Protein AF-A0A7V9DPN4-F1 (afdb_monomer_lite)

Sequence (181 aa):
YTAPEEGGICFFPAVSHAEFEWSKAALSLIVVGIGLVGSWFVCVALYSKRSRSLVGLTQRLAPARWGYNFLWNKYYLDHLYEQRIIRSIAHPIARGANWVNQNVIDGVVNGLGIGGRKTGGWVYRNIDQRVVDGAVNASGAAAGGTGHALQPVQSGKVNQYGALLFGAAAVFAIVLVIVNV

Structure (mmCIF, N/CA/C/O backbone):
data_AF-A0A7V9DPN4-F1
#
_entry.id   AF-A0A7V9DPN4-F1
#
loop_
_atom_site.group_PDB
_atom_site.id
_atom_site.type_symbol
_atom_site.label_atom_id
_atom_site.label_alt_id
_atom_site.label_comp_id
_atom_site.label_asym_id
_atom_site.label_entity_id
_atom_site.label_seq_id
_atom_site.pdbx_PDB_ins_code
_atom_site.Cartn_x
_atom_site.Cartn_y
_atom_site.Cartn_z
_atom_site.occupancy
_atom_site.B_iso_or_equiv
_atom_site.auth_seq_id
_atom_site.auth_comp_id
_atom_site.auth_asym_id
_atom_site.auth_atom_id
_atom_site.pdbx_PDB_model_num
ATOM 1 N N . TYR A 1 1 ? 15.757 -34.333 -47.588 1.00 56.38 1 TYR A N 1
ATOM 2 C CA . TYR A 1 1 ? 15.604 -35.315 -46.503 1.00 56.38 1 TYR A CA 1
ATOM 3 C C . TYR A 1 1 ? 14.571 -36.328 -46.952 1.00 56.38 1 TYR A C 1
ATOM 5 O O . TYR A 1 1 ? 13.437 -35.933 -47.180 1.00 56.38 1 TYR A O 1
ATOM 13 N N . THR A 1 2 ? 14.971 -37.572 -47.196 1.00 58.09 2 THR A N 1
ATOM 14 C CA . THR A 1 2 ? 14.059 -38.661 -47.577 1.00 58.09 2 THR A CA 1
ATOM 15 C C . THR A 1 2 ? 13.684 -39.437 -46.320 1.00 58.09 2 THR A C 1
ATOM 17 O O . THR A 1 2 ? 14.572 -39.793 -45.546 1.00 58.09 2 THR A O 1
ATOM 20 N N . ALA A 1 3 ? 12.388 -39.647 -46.081 1.00 64.12 3 ALA A N 1
ATOM 21 C CA . ALA A 1 3 ? 11.930 -40.482 -44.974 1.00 64.12 3 ALA A CA 1
ATOM 22 C C . ALA A 1 3 ? 12.310 -41.950 -45.260 1.00 64.12 3 ALA A C 1
ATOM 24 O O . ALA A 1 3 ? 12.115 -42.388 -46.396 1.00 64.12 3 ALA A O 1
ATOM 25 N N . PRO A 1 4 ? 12.899 -42.685 -44.298 1.00 67.06 4 PRO A N 1
ATOM 26 C CA . PRO A 1 4 ? 13.255 -44.086 -44.504 1.00 67.06 4 PRO A CA 1
ATOM 27 C C . PRO A 1 4 ? 12.007 -44.980 -44.569 1.00 67.06 4 PRO A C 1
ATOM 29 O O . PRO A 1 4 ? 10.946 -44.610 -44.067 1.00 67.06 4 PRO A O 1
ATOM 32 N N . GLU A 1 5 ? 12.144 -46.150 -45.199 1.00 73.56 5 GLU A N 1
ATOM 33 C CA . GLU A 1 5 ? 11.069 -47.143 -45.323 1.00 73.56 5 GLU A CA 1
ATOM 34 C C . GLU A 1 5 ? 10.612 -47.687 -43.957 1.00 73.56 5 GLU A C 1
ATOM 36 O O . GLU A 1 5 ? 11.387 -47.745 -42.994 1.00 73.56 5 GLU A O 1
ATOM 41 N N . GLU A 1 6 ? 9.333 -48.075 -43.873 1.00 70.31 6 GLU A N 1
ATOM 42 C CA . GLU A 1 6 ? 8.698 -48.525 -42.631 1.00 70.31 6 GLU A CA 1
ATOM 43 C C . GLU A 1 6 ? 9.416 -49.744 -42.032 1.00 70.31 6 GLU A C 1
ATOM 45 O O . GLU A 1 6 ? 9.576 -50.781 -42.671 1.00 70.31 6 GLU A O 1
ATOM 50 N N . GLY A 1 7 ? 9.855 -49.601 -40.777 1.00 70.44 7 GLY A N 1
ATOM 51 C CA . GLY A 1 7 ? 10.657 -50.594 -40.051 1.00 70.44 7 GLY A CA 1
ATOM 52 C C . GLY A 1 7 ? 12.161 -50.290 -40.004 1.00 70.44 7 GLY A C 1
ATOM 53 O O . GLY A 1 7 ? 12.886 -50.946 -39.257 1.00 70.44 7 GLY A O 1
ATOM 54 N N . GLY A 1 8 ? 12.637 -49.279 -40.740 1.00 69.62 8 GLY A N 1
ATOM 55 C CA . GLY A 1 8 ? 14.021 -48.806 -40.683 1.00 69.62 8 GLY A CA 1
ATOM 56 C C . GLY A 1 8 ? 14.331 -47.987 -39.424 1.00 69.62 8 GLY A C 1
ATOM 57 O O . GLY A 1 8 ? 13.541 -47.153 -38.982 1.00 69.62 8 GLY A O 1
ATOM 58 N N . ILE A 1 9 ? 15.511 -48.199 -38.841 1.00 69.75 9 ILE A N 1
ATOM 59 C CA . ILE A 1 9 ? 15.979 -47.462 -37.659 1.00 69.75 9 ILE A CA 1
ATOM 60 C C . ILE A 1 9 ? 16.450 -46.062 -38.092 1.00 69.75 9 ILE A C 1
ATOM 62 O O . ILE A 1 9 ? 17.405 -45.934 -38.859 1.00 69.75 9 ILE A O 1
ATOM 66 N N . CYS A 1 10 ? 15.792 -45.002 -37.613 1.00 70.56 10 CYS A N 1
ATOM 67 C CA . CYS A 1 10 ? 16.175 -43.617 -37.905 1.00 70.56 10 CYS A CA 1
ATOM 68 C C . CYS A 1 10 ? 17.428 -43.211 -37.117 1.00 70.56 10 CYS A C 1
ATOM 70 O O . CYS A 1 10 ? 17.357 -42.970 -35.912 1.00 70.56 10 CYS A O 1
ATOM 72 N N . PHE A 1 11 ? 18.561 -43.063 -37.802 1.00 71.44 11 PHE A N 1
ATOM 73 C CA . PHE A 1 11 ? 19.745 -42.419 -37.235 1.00 71.44 11 PHE A CA 1
ATOM 74 C C . PHE A 1 11 ? 19.695 -40.909 -37.491 1.00 71.44 11 PHE A C 1
ATOM 76 O O . PHE A 1 11 ? 19.381 -40.464 -38.598 1.00 71.44 11 PHE A O 1
ATOM 83 N N . PHE A 1 12 ? 19.998 -40.110 -36.464 1.00 72.06 12 PHE A N 1
ATOM 84 C CA . PHE A 1 12 ? 20.199 -38.670 -36.632 1.00 72.06 12 PHE A CA 1
ATOM 85 C C . PHE A 1 12 ? 21.336 -38.453 -37.648 1.00 72.06 12 PHE A C 1
ATOM 87 O O . PHE A 1 12 ? 22.348 -39.156 -37.560 1.00 72.06 12 PHE A O 1
ATOM 94 N N . PRO A 1 13 ? 21.191 -37.542 -38.630 1.00 75.19 13 PRO A N 1
ATOM 95 C CA . PRO A 1 13 ? 22.254 -37.297 -39.600 1.00 75.19 13 PRO A CA 1
ATOM 96 C C . PRO A 1 13 ? 23.534 -36.918 -38.874 1.00 75.19 13 PRO A C 1
ATOM 98 O O . PRO A 1 13 ? 23.496 -36.168 -37.897 1.00 75.19 13 PRO A O 1
ATOM 101 N N . ALA A 1 14 ? 24.674 -37.366 -39.394 1.00 73.12 14 ALA A N 1
ATOM 102 C CA . ALA A 1 14 ? 25.943 -36.794 -38.981 1.00 73.12 14 ALA A CA 1
ATOM 103 C C . ALA A 1 14 ? 25.871 -35.267 -39.166 1.00 73.12 14 ALA A C 1
ATOM 105 O O . ALA A 1 14 ? 25.571 -34.779 -40.260 1.00 73.12 14 ALA A O 1
ATOM 106 N N . VAL A 1 15 ? 26.074 -34.515 -38.081 1.00 76.31 15 VAL A N 1
ATOM 107 C CA . VAL A 1 15 ? 26.005 -33.053 -38.125 1.00 76.31 15 VAL A CA 1
ATOM 108 C C . VAL A 1 15 ? 27.198 -32.553 -38.924 1.00 76.31 15 VAL A C 1
ATOM 110 O O . VAL A 1 15 ? 28.339 -32.625 -38.474 1.00 76.31 15 VAL A O 1
ATOM 113 N N . SER A 1 16 ? 26.934 -32.057 -40.131 1.00 77.81 16 SER A N 1
ATOM 114 C CA . SER A 1 16 ? 27.942 -31.394 -40.950 1.00 77.81 16 SER A CA 1
ATOM 115 C C . SER A 1 16 ? 28.194 -30.002 -40.378 1.00 77.81 16 SER A C 1
ATOM 117 O O . SER A 1 16 ? 27.435 -29.067 -40.635 1.00 77.81 16 SER A O 1
ATOM 119 N N . HIS A 1 17 ? 29.247 -29.860 -39.581 1.00 77.00 17 HIS A N 1
ATOM 120 C CA . HIS A 1 17 ? 29.719 -28.553 -39.137 1.00 77.00 17 HIS A CA 1
ATOM 121 C C . HIS A 1 17 ? 30.585 -27.914 -40.225 1.00 77.00 17 HIS A C 1
ATOM 123 O O . HIS A 1 17 ? 31.311 -28.603 -40.935 1.00 77.00 17 HIS A O 1
ATOM 129 N N . ALA A 1 18 ? 30.502 -26.591 -40.365 1.00 81.50 18 ALA A N 1
ATOM 130 C CA . ALA A 1 18 ? 31.419 -25.867 -41.234 1.00 81.50 18 ALA A CA 1
ATOM 131 C C . ALA A 1 18 ? 32.844 -25.973 -40.668 1.00 81.50 18 ALA A C 1
ATOM 133 O O . ALA A 1 18 ? 33.059 -25.686 -39.488 1.00 81.50 18 ALA A O 1
ATOM 134 N N . GLU A 1 19 ? 33.804 -26.374 -41.501 1.00 84.81 19 GLU A N 1
ATOM 135 C CA . GLU A 1 19 ? 35.215 -26.378 -41.121 1.00 84.81 19 GLU A CA 1
ATOM 136 C C . GLU A 1 19 ? 35.721 -24.944 -40.905 1.00 84.81 19 GLU A C 1
ATOM 138 O O . GLU A 1 19 ? 35.230 -23.980 -41.503 1.00 84.81 19 GLU A O 1
ATOM 143 N N . PHE A 1 20 ? 36.692 -24.787 -40.006 1.00 86.94 20 PHE A N 1
ATOM 144 C CA . PHE A 1 20 ? 37.240 -23.477 -39.682 1.00 86.94 20 PHE A CA 1
ATOM 145 C C . PHE A 1 20 ? 38.050 -22.921 -40.858 1.00 86.94 20 PHE A C 1
ATOM 147 O O . PHE A 1 20 ? 39.139 -23.397 -41.173 1.00 86.94 20 PHE A O 1
ATOM 154 N N . GLU A 1 21 ? 37.535 -21.861 -41.473 1.00 92.50 21 GLU A N 1
ATOM 155 C CA . GLU A 1 21 ? 38.226 -21.144 -42.538 1.00 92.50 21 GLU A CA 1
ATOM 156 C C . GLU A 1 21 ? 38.920 -19.893 -41.994 1.00 92.50 21 GLU A C 1
ATOM 158 O O . GLU A 1 21 ? 38.282 -18.903 -41.614 1.00 92.50 21 GLU A O 1
ATOM 163 N N . TRP A 1 22 ? 40.251 -19.905 -42.041 1.00 91.69 22 TRP A N 1
ATOM 164 C CA . TRP A 1 22 ? 41.096 -18.776 -41.648 1.00 91.69 22 TRP A CA 1
ATOM 165 C C . TRP A 1 22 ? 40.760 -17.473 -42.382 1.00 91.69 22 TRP A C 1
ATOM 167 O O . TRP A 1 22 ? 40.905 -16.401 -41.806 1.00 91.69 22 TRP A O 1
ATOM 177 N N . SER A 1 23 ? 40.272 -17.541 -43.623 1.00 91.69 23 SER A N 1
ATOM 178 C CA . SER A 1 23 ? 39.856 -16.370 -44.406 1.00 91.69 23 SER A CA 1
ATOM 179 C C . SER A 1 23 ? 38.657 -15.646 -43.780 1.00 91.69 23 SER A C 1
ATOM 181 O O . SER A 1 23 ? 38.689 -14.426 -43.616 1.00 91.69 23 SER A O 1
ATOM 183 N N . LYS A 1 24 ? 37.618 -16.387 -43.371 1.00 90.62 24 LYS A N 1
ATOM 184 C CA . LYS A 1 24 ? 36.418 -15.850 -42.707 1.00 90.62 24 LYS A CA 1
ATOM 185 C C . LYS A 1 24 ? 36.753 -15.296 -41.323 1.00 90.62 24 LYS A C 1
ATOM 187 O O . LYS A 1 24 ? 36.271 -14.224 -40.958 1.00 90.62 24 LYS A O 1
ATOM 192 N N . ALA A 1 25 ? 37.612 -15.997 -40.583 1.00 91.81 25 ALA A N 1
ATOM 193 C CA . ALA A 1 25 ? 38.096 -15.548 -39.282 1.00 91.81 25 ALA A CA 1
ATOM 194 C C . ALA A 1 25 ? 38.959 -14.279 -39.388 1.00 91.81 25 ALA A C 1
ATOM 196 O O . ALA A 1 25 ? 38.783 -13.340 -38.617 1.00 91.81 25 ALA A O 1
ATOM 197 N N . ALA A 1 26 ? 39.857 -14.208 -40.371 1.00 94.75 26 ALA A N 1
ATOM 198 C CA . ALA A 1 26 ? 40.667 -13.019 -40.610 1.00 94.75 26 ALA A CA 1
ATOM 199 C C . ALA A 1 26 ? 39.794 -11.819 -41.000 1.00 94.75 26 ALA A C 1
ATOM 201 O O . ALA A 1 26 ? 39.984 -10.724 -40.475 1.00 94.75 26 ALA A O 1
ATOM 202 N N . LEU A 1 27 ? 38.797 -12.020 -41.868 1.00 95.25 27 LEU A N 1
ATOM 203 C CA . LEU A 1 27 ? 37.884 -10.956 -42.282 1.00 95.25 27 LEU A CA 1
ATOM 204 C C . LEU A 1 27 ? 37.059 -10.420 -41.105 1.00 95.25 27 LEU A C 1
ATOM 206 O O . LEU A 1 27 ? 36.951 -9.204 -40.948 1.00 95.25 27 LEU A O 1
ATOM 210 N N . SER A 1 28 ? 36.518 -11.290 -40.246 1.00 93.38 28 SER A N 1
ATOM 211 C CA . SER A 1 28 ? 35.761 -10.848 -39.068 1.00 93.38 28 SER A CA 1
ATOM 212 C C . SER A 1 28 ? 36.641 -10.084 -38.073 1.00 93.38 28 SER A C 1
ATOM 214 O O . SER A 1 28 ? 36.231 -9.032 -37.580 1.00 93.38 28 SER A O 1
ATOM 216 N N . LEU A 1 29 ? 37.876 -10.542 -37.846 1.00 96.25 29 LEU A N 1
ATOM 217 C CA . LEU A 1 29 ? 38.850 -9.851 -36.999 1.00 96.25 29 LEU A CA 1
ATOM 218 C C . LEU A 1 29 ? 39.235 -8.478 -37.556 1.00 96.25 29 LEU A C 1
ATOM 220 O O . LEU A 1 29 ? 39.332 -7.522 -36.790 1.00 96.25 29 LEU A O 1
ATOM 224 N N . ILE A 1 30 ? 39.406 -8.351 -38.875 1.00 96.75 30 ILE A N 1
ATOM 225 C CA . ILE A 1 30 ? 39.686 -7.064 -39.524 1.00 96.75 30 ILE A CA 1
ATOM 226 C C . ILE A 1 30 ? 38.506 -6.107 -39.344 1.00 96.75 30 ILE A C 1
ATOM 228 O O . ILE A 1 30 ? 38.710 -4.960 -38.952 1.00 96.75 30 ILE A O 1
ATOM 232 N N . VAL A 1 31 ? 37.274 -6.566 -39.575 1.00 97.31 31 VAL A N 1
ATOM 233 C CA . VAL A 1 31 ? 36.070 -5.735 -39.414 1.00 97.31 31 VAL A CA 1
ATOM 234 C C . VAL A 1 31 ? 35.931 -5.241 -37.972 1.00 97.31 31 VAL A C 1
ATOM 236 O O . VAL A 1 31 ? 35.721 -4.047 -37.746 1.00 97.31 31 VAL A O 1
ATOM 239 N N . VAL A 1 32 ? 36.113 -6.127 -36.988 1.00 97.06 32 VAL A N 1
ATOM 240 C CA . VAL A 1 32 ? 36.101 -5.755 -35.565 1.00 97.06 32 VAL A CA 1
ATOM 241 C C . VAL A 1 32 ? 37.246 -4.795 -35.243 1.00 97.06 32 VAL A C 1
ATOM 243 O O . VAL A 1 32 ? 37.024 -3.780 -34.585 1.00 97.06 32 VAL A O 1
ATOM 246 N N . GLY A 1 33 ? 38.452 -5.065 -35.746 1.00 97.38 33 GLY A N 1
ATOM 247 C CA . GLY A 1 33 ? 39.627 -4.216 -35.556 1.00 97.38 33 GLY A CA 1
ATOM 248 C C . GLY A 1 33 ? 39.411 -2.795 -36.076 1.00 97.38 33 GLY A C 1
ATOM 249 O O . GLY A 1 33 ? 39.675 -1.832 -35.357 1.00 97.38 33 GLY A O 1
ATOM 250 N N . ILE A 1 34 ? 38.847 -2.649 -37.279 1.00 97.38 34 ILE A N 1
ATOM 251 C CA . ILE A 1 34 ? 38.477 -1.347 -37.853 1.00 97.38 34 ILE A CA 1
ATOM 252 C C . ILE A 1 34 ? 37.437 -0.648 -36.970 1.00 97.38 34 ILE A C 1
ATOM 254 O O . ILE A 1 34 ? 37.580 0.541 -36.685 1.00 97.38 34 ILE A O 1
ATOM 258 N N . GLY A 1 35 ? 36.423 -1.375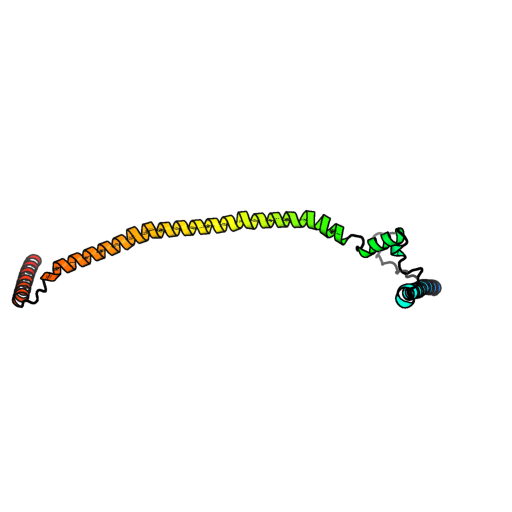 -36.493 1.00 97.06 35 GLY A N 1
ATOM 259 C CA . GLY A 1 35 ? 35.404 -0.830 -35.595 1.00 97.06 35 GLY A CA 1
ATOM 260 C C . GLY A 1 35 ? 35.985 -0.307 -34.279 1.00 97.06 35 GLY A C 1
ATOM 261 O O . GLY A 1 35 ? 35.640 0.794 -33.844 1.00 97.06 35 GLY A O 1
ATOM 262 N N . LEU A 1 36 ? 36.907 -1.054 -33.668 1.00 97.25 36 LEU A N 1
ATOM 263 C CA . LEU A 1 36 ? 37.572 -0.671 -32.421 1.00 97.25 36 LEU A CA 1
ATOM 264 C C . LEU A 1 36 ? 38.487 0.539 -32.611 1.00 97.25 36 LEU A C 1
ATOM 266 O O . LEU A 1 36 ? 38.385 1.503 -31.852 1.00 97.25 36 LEU A O 1
ATOM 270 N N . VAL A 1 37 ? 39.342 0.521 -33.637 1.00 97.19 37 VAL A N 1
ATOM 271 C CA . VAL A 1 37 ? 40.259 1.633 -33.937 1.00 97.19 37 VAL A CA 1
ATOM 272 C C . VAL A 1 37 ? 39.475 2.894 -34.298 1.00 97.19 37 VAL A C 1
ATOM 274 O O . VAL A 1 37 ? 39.776 3.975 -33.788 1.00 97.19 37 VAL A O 1
ATOM 277 N N . GLY A 1 38 ? 38.427 2.762 -35.115 1.00 96.56 38 GLY A N 1
ATOM 278 C CA . GLY A 1 38 ? 37.534 3.864 -35.463 1.00 96.56 38 GLY A CA 1
ATOM 279 C C . GLY A 1 38 ? 36.827 4.445 -34.238 1.00 96.56 38 GLY A C 1
ATOM 280 O O . GLY A 1 38 ? 36.843 5.660 -34.033 1.00 96.56 38 GLY A O 1
ATOM 281 N N . SER A 1 39 ? 36.275 3.588 -33.375 1.00 95.00 39 SER A N 1
ATOM 282 C CA . SER A 1 39 ? 35.613 4.012 -32.133 1.00 95.00 39 SER A CA 1
ATOM 283 C C . SER A 1 39 ? 36.584 4.711 -31.186 1.00 95.00 39 SER A C 1
ATOM 285 O O . SER A 1 39 ? 36.266 5.771 -30.649 1.00 95.00 39 SER A O 1
ATOM 287 N N . TRP A 1 40 ? 37.793 4.169 -31.020 1.00 95.81 40 TRP A N 1
ATOM 288 C CA . TRP A 1 40 ? 38.840 4.786 -30.212 1.00 95.81 40 TRP A CA 1
ATOM 289 C C . TRP A 1 40 ? 39.202 6.181 -30.729 1.00 95.81 40 TRP A C 1
ATOM 291 O O . TRP A 1 40 ? 39.219 7.135 -29.950 1.00 95.81 40 TRP A O 1
ATOM 301 N N . PHE A 1 41 ? 39.405 6.332 -32.041 1.00 95.00 41 PHE A N 1
ATOM 302 C CA . PHE A 1 41 ? 39.717 7.626 -32.646 1.00 95.00 41 PHE A CA 1
ATOM 303 C C . PHE A 1 41 ? 38.599 8.654 -32.423 1.00 95.00 41 PHE A C 1
ATOM 305 O O . PHE A 1 41 ? 38.872 9.787 -32.020 1.00 95.00 41 PHE A O 1
ATOM 312 N N . VAL A 1 42 ? 37.337 8.257 -32.618 1.00 92.38 42 VAL A N 1
ATOM 313 C CA . VAL A 1 42 ? 36.166 9.117 -32.386 1.00 92.38 42 VAL A CA 1
ATOM 314 C C . VAL A 1 42 ? 36.051 9.513 -30.912 1.00 92.38 42 VAL A C 1
ATOM 316 O O . VAL A 1 42 ? 35.883 10.696 -30.612 1.00 92.38 42 VAL A O 1
ATOM 319 N N . CYS A 1 43 ? 36.212 8.566 -29.983 1.00 92.31 43 CYS A N 1
ATOM 320 C CA . CYS A 1 43 ? 36.192 8.830 -28.544 1.00 92.31 43 CYS A CA 1
ATOM 321 C C . CYS A 1 43 ? 37.316 9.783 -28.119 1.00 92.31 43 CYS A C 1
ATOM 323 O O . CYS A 1 43 ? 37.063 10.738 -27.385 1.00 92.31 43 CYS A O 1
ATOM 325 N N . VAL A 1 44 ? 38.544 9.584 -28.608 1.00 93.88 44 VAL A N 1
ATOM 326 C CA . VAL A 1 44 ? 39.672 10.488 -28.337 1.00 93.88 44 VAL A CA 1
ATOM 327 C C . VAL A 1 44 ? 39.393 11.880 -28.902 1.00 93.88 44 VAL A C 1
ATOM 329 O O . VAL A 1 44 ? 39.616 12.876 -28.212 1.00 93.88 44 VAL A O 1
ATOM 332 N N . ALA A 1 45 ? 38.874 11.980 -30.126 1.00 92.31 45 ALA A N 1
ATOM 333 C CA . ALA A 1 45 ? 38.555 13.258 -30.752 1.00 92.31 45 ALA A CA 1
ATOM 334 C C . ALA A 1 45 ? 37.432 14.018 -30.020 1.00 92.31 45 ALA A C 1
ATOM 336 O O . ALA A 1 45 ? 37.497 15.245 -29.920 1.00 92.31 45 ALA A O 1
ATOM 337 N N . LEU A 1 46 ? 36.428 13.309 -29.494 1.00 90.44 46 LEU A N 1
ATOM 338 C CA . LEU A 1 46 ? 35.299 13.882 -28.758 1.00 90.44 46 LEU A CA 1
ATOM 339 C C . LEU A 1 46 ? 35.641 14.242 -27.309 1.00 90.44 46 LEU A C 1
ATOM 341 O O . LEU A 1 46 ? 35.400 15.375 -26.891 1.00 90.44 46 LEU A O 1
ATOM 345 N N . TYR A 1 47 ? 36.193 13.296 -26.546 1.00 89.81 47 TYR A N 1
ATOM 346 C CA . TYR A 1 47 ? 36.353 13.427 -25.096 1.00 89.81 47 TYR A CA 1
ATOM 347 C C . TYR A 1 47 ? 37.719 13.973 -24.677 1.00 89.81 47 TYR A C 1
ATOM 349 O O . TYR A 1 47 ? 37.780 14.777 -23.752 1.00 89.81 47 TYR A O 1
ATOM 357 N N . SER A 1 48 ? 38.806 13.580 -25.353 1.00 91.44 48 SER A N 1
ATOM 358 C CA . SER A 1 48 ? 40.169 13.989 -24.975 1.00 91.44 48 SER A CA 1
ATOM 359 C C . SER A 1 48 ? 40.604 15.263 -25.701 1.00 91.44 48 SER A C 1
ATOM 361 O O . SER A 1 48 ? 40.832 16.294 -25.075 1.00 91.44 48 SER A O 1
ATOM 363 N N . LYS A 1 49 ? 40.657 15.230 -27.038 1.00 89.88 49 LYS A N 1
ATOM 364 C CA . LYS A 1 49 ? 41.104 16.368 -27.862 1.00 89.88 49 LYS A CA 1
ATOM 365 C C . LYS A 1 49 ? 40.037 17.449 -28.035 1.00 89.88 49 LYS A C 1
ATOM 367 O O . LYS A 1 49 ? 40.351 18.524 -28.540 1.00 89.88 49 LYS A O 1
ATOM 372 N N . ARG A 1 50 ? 38.786 17.156 -27.655 1.00 86.50 50 ARG A N 1
ATOM 373 C CA . ARG A 1 50 ? 37.628 18.063 -27.713 1.00 86.50 50 ARG A CA 1
ATOM 374 C C . ARG A 1 50 ? 37.564 18.833 -29.045 1.00 86.50 50 ARG A C 1
ATOM 376 O O . ARG A 1 50 ? 37.494 20.061 -29.083 1.00 86.50 50 ARG A O 1
ATOM 383 N N . SER A 1 51 ? 37.620 18.098 -30.156 1.00 86.12 51 SER A N 1
ATOM 384 C CA . SER A 1 51 ? 37.647 18.667 -31.506 1.00 86.12 51 SER A CA 1
ATOM 385 C C . SER A 1 51 ? 36.432 19.562 -31.758 1.00 86.12 51 SER A C 1
ATOM 387 O O . SER A 1 51 ? 35.288 19.140 -31.578 1.00 86.12 51 SER A O 1
ATOM 389 N N . ARG A 1 52 ? 36.670 20.788 -32.245 1.00 79.81 52 ARG A N 1
ATOM 390 C CA . ARG A 1 52 ? 35.614 21.787 -32.499 1.00 79.81 52 ARG A CA 1
ATOM 391 C C . ARG A 1 52 ? 34.552 21.324 -33.498 1.00 79.81 52 ARG A C 1
ATOM 393 O O . ARG A 1 52 ? 33.463 21.891 -33.490 1.00 79.81 52 ARG A O 1
ATOM 400 N N . SER A 1 53 ? 34.864 20.358 -34.364 1.00 81.94 53 SER A N 1
ATOM 401 C CA . SER A 1 53 ? 33.938 19.830 -35.377 1.00 81.94 53 SER A CA 1
ATOM 402 C C . SER A 1 53 ? 32.921 18.846 -34.781 1.00 81.94 53 SER A C 1
ATOM 404 O O . SER A 1 53 ? 31.732 18.939 -35.073 1.00 81.94 53 SER A O 1
ATOM 406 N N . LEU A 1 54 ? 33.372 17.955 -33.891 1.00 82.56 54 LEU A N 1
ATOM 407 C CA . LEU A 1 54 ? 32.535 16.904 -33.303 1.00 82.56 54 LEU A CA 1
ATOM 408 C C . LEU A 1 54 ? 31.832 17.368 -32.019 1.00 82.56 54 LEU A C 1
ATOM 410 O O . LEU A 1 54 ? 30.692 16.993 -31.742 1.00 82.56 54 LEU A O 1
ATOM 414 N N . VAL A 1 55 ? 32.495 18.216 -31.233 1.00 85.56 55 VAL A N 1
ATOM 415 C CA . VAL A 1 55 ? 31.937 18.749 -29.990 1.00 85.56 55 VAL A CA 1
ATOM 416 C C . VAL A 1 55 ? 30.842 19.759 -30.319 1.00 85.56 55 VAL A C 1
ATOM 418 O O . VAL A 1 55 ? 31.068 20.756 -31.006 1.00 85.56 55 VAL A O 1
ATOM 421 N N . GLY A 1 56 ? 29.636 19.485 -29.823 1.00 85.56 56 GLY A N 1
ATOM 422 C CA . GLY A 1 56 ? 28.450 20.287 -30.114 1.00 85.56 56 GLY A CA 1
ATOM 423 C C . GLY A 1 56 ? 27.789 19.958 -31.455 1.00 85.56 56 GLY A C 1
ATOM 424 O O . GLY A 1 56 ? 26.900 20.692 -31.873 1.00 85.56 56 GLY A O 1
ATOM 425 N N . LEU A 1 57 ? 28.151 18.860 -32.130 1.00 88.88 57 LEU A N 1
ATOM 426 C CA . LEU A 1 57 ? 27.486 18.435 -33.370 1.00 88.88 57 LEU A CA 1
ATOM 427 C C . LEU A 1 57 ? 25.972 18.237 -33.175 1.00 88.88 57 LEU A C 1
ATOM 429 O O . LEU A 1 57 ? 25.176 18.700 -33.986 1.00 88.88 57 LEU A O 1
ATOM 433 N N . THR A 1 58 ? 25.571 17.648 -32.046 1.00 89.50 58 THR A N 1
ATOM 434 C CA . THR A 1 58 ? 24.165 17.497 -31.629 1.00 89.50 58 THR A CA 1
ATOM 435 C C . THR A 1 58 ? 23.481 18.839 -31.344 1.00 89.50 58 THR A C 1
ATOM 437 O O . THR A 1 58 ? 22.263 18.954 -31.402 1.00 89.50 58 THR A O 1
ATOM 440 N N . GLN A 1 59 ? 24.241 19.898 -31.071 1.00 88.56 59 GLN A N 1
ATOM 441 C CA . GLN A 1 59 ? 23.710 21.251 -30.921 1.00 88.56 59 GLN A CA 1
ATOM 442 C C . GLN A 1 59 ? 23.670 22.006 -32.253 1.00 88.56 59 GLN A C 1
ATOM 444 O O . GLN A 1 59 ? 22.861 22.913 -32.393 1.00 88.56 59 GLN A O 1
ATOM 449 N N . ARG A 1 60 ? 24.485 21.641 -33.243 1.00 91.06 60 ARG A N 1
ATOM 450 C CA . ARG A 1 60 ? 24.564 22.351 -34.530 1.00 91.06 60 ARG A CA 1
ATOM 451 C C . ARG A 1 60 ? 23.679 21.742 -35.611 1.00 91.06 60 ARG A C 1
ATOM 453 O O . ARG A 1 60 ? 23.123 22.476 -36.417 1.00 91.06 60 ARG A O 1
ATOM 460 N N . LEU A 1 61 ? 23.535 20.418 -35.623 1.00 93.88 61 LEU A N 1
ATOM 461 C CA . LEU A 1 61 ? 22.772 19.691 -36.634 1.00 93.88 61 LEU A CA 1
ATOM 462 C C . LEU A 1 61 ? 21.509 19.084 -36.027 1.00 93.88 61 LEU A C 1
ATOM 464 O O . LEU A 1 61 ? 21.572 18.298 -35.081 1.00 93.88 61 LEU A O 1
ATOM 468 N N . ALA A 1 62 ? 20.358 19.412 -36.612 1.00 92.44 62 ALA A N 1
ATOM 469 C CA . ALA A 1 62 ? 19.064 18.917 -36.150 1.00 92.44 62 ALA A CA 1
ATOM 470 C C . ALA A 1 62 ? 18.937 17.377 -36.186 1.00 92.44 62 ALA A C 1
ATOM 472 O O . ALA A 1 62 ? 18.466 16.826 -35.192 1.00 92.44 62 ALA A O 1
ATOM 473 N N . PRO A 1 63 ? 19.410 16.649 -37.222 1.00 93.94 63 PRO A N 1
ATOM 474 C CA . PRO A 1 63 ? 19.334 15.184 -37.228 1.00 93.94 63 PRO A CA 1
ATOM 475 C C . PRO A 1 63 ? 20.175 14.540 -36.119 1.00 93.94 63 PRO A C 1
ATOM 477 O O . PRO A 1 63 ? 19.711 13.632 -35.435 1.00 93.94 63 PRO A O 1
ATOM 480 N N . ALA A 1 64 ? 21.386 15.060 -35.881 1.00 92.56 64 ALA A N 1
ATOM 481 C CA . ALA A 1 64 ? 22.245 14.597 -34.792 1.00 92.56 64 ALA A CA 1
ATOM 482 C C . ALA A 1 64 ? 21.615 14.885 -33.422 1.00 92.56 64 ALA A C 1
ATOM 484 O O . ALA A 1 64 ? 21.683 14.050 -32.524 1.00 92.56 64 ALA A O 1
ATOM 485 N N . ARG A 1 65 ? 20.956 16.043 -33.267 1.00 93.88 65 ARG A N 1
ATOM 486 C CA . ARG A 1 65 ? 20.178 16.374 -32.067 1.00 93.88 65 ARG A CA 1
ATOM 487 C C . ARG A 1 65 ? 19.028 15.404 -31.846 1.00 93.88 65 ARG A C 1
ATOM 489 O O . ARG A 1 65 ? 18.813 14.964 -30.725 1.00 93.88 65 ARG A O 1
ATOM 496 N N . TRP A 1 66 ? 18.279 15.101 -32.902 1.00 94.38 66 TRP A N 1
ATOM 497 C CA . TRP A 1 66 ? 17.125 14.215 -32.833 1.00 94.38 66 TRP A CA 1
ATOM 498 C C . TRP A 1 66 ? 17.544 12.792 -32.466 1.00 94.38 66 TRP A C 1
ATOM 500 O O . TRP A 1 66 ? 17.001 12.237 -31.516 1.00 94.38 66 TRP A O 1
ATOM 510 N N . GLY A 1 67 ? 18.574 12.255 -33.128 1.00 94.38 67 GLY A N 1
ATOM 511 C CA . GLY A 1 67 ? 19.145 10.952 -32.792 1.00 94.38 67 GLY A CA 1
ATOM 512 C C . GLY A 1 67 ? 19.680 10.910 -31.361 1.00 94.38 67 GLY A C 1
ATOM 513 O O . GLY A 1 67 ? 19.353 9.992 -30.613 1.00 94.38 67 GLY A O 1
ATOM 514 N N . TYR A 1 68 ? 20.419 11.945 -30.943 1.00 92.81 68 TYR A N 1
ATOM 515 C CA . TYR A 1 68 ? 20.870 12.078 -29.558 1.00 92.81 68 TYR A CA 1
ATOM 516 C C . TYR A 1 68 ? 19.696 12.080 -28.584 1.00 92.81 68 TYR A C 1
ATOM 518 O O . TYR A 1 68 ? 19.700 11.289 -27.656 1.00 92.81 68 TYR A O 1
ATOM 526 N N . ASN A 1 69 ? 18.670 12.904 -28.803 1.00 94.50 69 ASN A N 1
ATOM 527 C CA . ASN A 1 69 ? 17.503 12.969 -27.925 1.00 94.50 69 ASN A CA 1
ATOM 528 C C . ASN A 1 69 ? 16.730 11.646 -27.898 1.00 94.50 69 ASN A C 1
ATOM 530 O O . ASN A 1 69 ? 16.208 11.269 -26.856 1.00 94.50 69 ASN A O 1
ATOM 534 N N . PHE A 1 70 ? 16.642 10.935 -29.018 1.00 95.25 70 PHE A N 1
ATOM 535 C CA . PHE A 1 70 ? 15.993 9.631 -29.087 1.00 95.25 70 PHE A CA 1
ATOM 536 C C . PHE A 1 70 ? 16.743 8.578 -28.261 1.00 95.25 70 PHE A C 1
ATOM 538 O O . PHE A 1 70 ? 16.137 7.913 -27.425 1.00 95.25 70 PHE A O 1
ATOM 545 N N . LEU A 1 71 ? 18.066 8.489 -28.424 1.00 94.94 71 LEU A N 1
ATOM 546 C CA . LEU A 1 71 ? 18.935 7.591 -27.654 1.00 94.94 71 LEU A CA 1
ATOM 547 C C . LEU A 1 71 ? 19.007 7.989 -26.170 1.00 94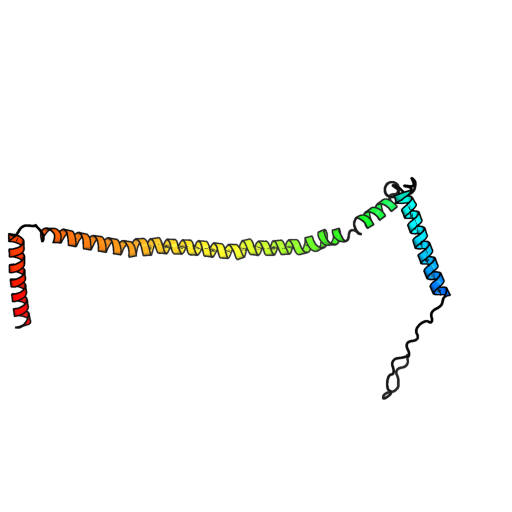.94 71 LEU A C 1
ATOM 549 O O . LEU A 1 71 ? 18.924 7.134 -25.293 1.00 94.94 71 LEU A O 1
ATOM 553 N N . TRP A 1 72 ? 19.113 9.289 -25.887 1.00 94.31 72 TRP A N 1
ATOM 554 C CA . TRP A 1 72 ? 19.164 9.869 -24.542 1.00 94.31 72 TRP A CA 1
ATOM 555 C C . TRP A 1 72 ? 17.891 9.580 -23.748 1.00 94.31 72 TRP A C 1
ATOM 557 O O . TRP A 1 72 ? 17.965 9.162 -22.597 1.00 94.31 72 TRP A O 1
ATOM 567 N N . ASN A 1 73 ? 16.722 9.717 -24.380 1.00 94.94 73 ASN A N 1
ATOM 568 C CA . ASN A 1 73 ? 15.436 9.354 -23.779 1.00 94.94 73 ASN A CA 1
ATOM 569 C C . ASN A 1 73 ? 15.150 7.843 -23.864 1.00 94.94 73 ASN A C 1
ATOM 571 O O . ASN A 1 73 ? 13.992 7.440 -23.777 1.00 94.94 73 ASN A O 1
ATOM 575 N N . LYS A 1 74 ? 16.182 7.006 -24.065 1.00 94.00 74 LYS A N 1
ATOM 576 C CA . LYS A 1 74 ? 16.092 5.540 -24.149 1.00 94.00 74 LYS A CA 1
ATOM 577 C C . LYS A 1 74 ? 14.975 5.077 -25.084 1.00 94.00 74 LYS A C 1
ATOM 579 O O . LYS A 1 74 ? 14.097 4.299 -24.709 1.00 94.00 74 LYS A O 1
ATOM 584 N N . TYR A 1 75 ? 14.983 5.601 -26.306 1.00 94.50 75 TYR A N 1
ATOM 585 C CA . TYR A 1 75 ? 14.000 5.284 -27.343 1.00 94.50 75 TYR A CA 1
ATOM 586 C C . TYR A 1 75 ? 12.554 5.667 -26.968 1.00 94.50 75 TYR A C 1
ATOM 588 O O . TYR A 1 75 ? 11.613 5.230 -27.622 1.00 94.50 75 TYR A O 1
ATOM 596 N N . TYR A 1 76 ? 12.364 6.476 -25.916 1.00 93.25 76 TYR A N 1
ATOM 597 C CA . TYR A 1 76 ? 11.073 6.799 -25.300 1.00 93.25 76 TYR A CA 1
ATOM 598 C C . TYR A 1 76 ? 10.275 5.579 -24.805 1.00 93.25 76 TYR A C 1
ATOM 600 O O . TYR A 1 76 ? 9.085 5.705 -24.506 1.00 93.25 76 TYR A O 1
ATOM 608 N N . LEU A 1 77 ? 10.917 4.413 -24.663 1.00 93.81 77 LEU A N 1
ATOM 609 C CA . LEU A 1 77 ? 10.257 3.191 -24.193 1.00 93.81 77 LEU A CA 1
ATOM 610 C C . LEU A 1 77 ? 9.768 3.347 -22.752 1.00 93.81 77 LEU A C 1
ATOM 612 O O . LEU A 1 77 ? 8.624 3.003 -22.461 1.00 93.81 77 LEU A O 1
ATOM 616 N N . ASP A 1 78 ? 10.581 3.965 -21.891 1.00 91.94 78 ASP A N 1
ATOM 617 C CA . ASP A 1 78 ? 10.214 4.264 -20.501 1.00 91.94 78 ASP A CA 1
ATOM 618 C C . ASP A 1 78 ? 8.964 5.167 -20.441 1.00 91.94 78 ASP A C 1
ATOM 620 O O . ASP A 1 78 ? 8.039 4.913 -19.671 1.00 91.94 78 ASP A O 1
ATOM 624 N N . HIS A 1 79 ? 8.880 6.191 -21.301 1.00 91.56 79 HIS A N 1
ATOM 625 C CA . HIS A 1 79 ? 7.722 7.092 -21.360 1.00 91.56 79 HIS A CA 1
ATOM 626 C C . HIS A 1 79 ? 6.458 6.384 -21.848 1.00 91.56 79 HIS A C 1
ATOM 628 O O . HIS A 1 79 ? 5.382 6.587 -21.284 1.00 91.56 79 HIS A O 1
ATOM 634 N N . LEU A 1 80 ? 6.575 5.559 -22.889 1.00 91.69 80 LEU A N 1
ATOM 635 C CA . LEU A 1 80 ? 5.462 4.764 -23.394 1.00 91.69 80 LEU A CA 1
ATOM 636 C C . LEU A 1 80 ? 4.946 3.815 -22.306 1.00 91.69 80 LEU A C 1
ATOM 638 O O . LEU A 1 80 ? 3.747 3.771 -22.037 1.00 91.69 80 LEU A O 1
ATOM 642 N N . TYR A 1 81 ? 5.850 3.097 -21.648 1.00 89.75 81 TYR A N 1
ATOM 643 C CA . TYR A 1 81 ? 5.490 2.117 -20.636 1.00 89.75 81 TYR A CA 1
ATOM 644 C C . TYR A 1 81 ? 4.864 2.773 -19.400 1.00 89.75 81 TYR A C 1
ATOM 646 O O . TYR A 1 81 ? 3.723 2.475 -19.052 1.00 89.75 81 TYR A O 1
ATOM 654 N N . GLU A 1 82 ? 5.544 3.738 -18.788 1.00 91.06 82 GLU A N 1
ATOM 655 C CA . GLU A 1 82 ? 5.082 4.366 -17.549 1.00 91.06 82 GLU A CA 1
ATOM 656 C C . GLU A 1 82 ? 3.829 5.229 -17.777 1.00 91.06 82 GLU A C 1
ATOM 658 O O . GLU A 1 82 ? 2.810 5.098 -17.093 1.00 91.06 82 GLU A O 1
ATOM 663 N N . GLN A 1 83 ? 3.863 6.116 -18.777 1.00 90.94 83 GLN A N 1
ATOM 664 C CA . GLN A 1 83 ? 2.808 7.116 -18.948 1.00 90.94 83 GLN A CA 1
ATOM 665 C C . GLN A 1 83 ? 1.596 6.596 -19.713 1.00 90.94 83 GLN A C 1
ATOM 667 O O . GLN A 1 83 ? 0.499 7.115 -19.506 1.00 90.94 83 GLN A O 1
ATOM 672 N N . ARG A 1 84 ? 1.764 5.624 -20.620 1.00 88.62 84 ARG A N 1
ATOM 673 C CA . ARG A 1 84 ? 0.640 5.093 -21.404 1.00 88.62 84 ARG A CA 1
ATOM 674 C C . ARG A 1 84 ? 0.159 3.758 -20.883 1.00 88.62 84 ARG A C 1
ATOM 676 O O . ARG A 1 84 ? -1.047 3.602 -20.755 1.00 88.62 84 ARG A O 1
ATOM 683 N N . ILE A 1 85 ? 1.050 2.823 -20.574 1.00 89.50 85 ILE A N 1
ATOM 684 C CA . ILE A 1 85 ? 0.638 1.468 -20.192 1.00 89.50 85 ILE A CA 1
ATOM 685 C C . ILE A 1 85 ? 0.300 1.432 -18.699 1.00 89.50 85 ILE A C 1
ATOM 687 O O . ILE A 1 85 ? -0.861 1.236 -18.339 1.00 89.50 85 ILE A O 1
ATOM 691 N N . ILE A 1 86 ? 1.267 1.721 -17.825 1.00 92.75 86 ILE A N 1
ATOM 692 C CA . ILE A 1 86 ? 1.072 1.671 -16.369 1.00 92.75 86 ILE A CA 1
ATOM 693 C C . ILE A 1 86 ? 0.002 2.670 -15.943 1.00 92.75 86 ILE A C 1
ATOM 695 O O . ILE A 1 86 ? -0.971 2.304 -15.283 1.00 92.75 86 ILE A O 1
ATOM 699 N N . ARG A 1 87 ? 0.127 3.938 -16.340 1.00 92.94 87 ARG A N 1
ATOM 700 C CA . ARG A 1 87 ? -0.800 4.971 -15.869 1.00 92.94 87 ARG A CA 1
ATOM 701 C C . ARG A 1 87 ? -2.238 4.782 -16.353 1.00 92.94 87 ARG A C 1
ATOM 703 O O . ARG A 1 87 ? -3.149 5.191 -15.635 1.00 92.94 87 ARG A O 1
ATOM 710 N N . SER A 1 88 ? -2.458 4.161 -17.511 1.00 90.69 88 SER A N 1
ATOM 711 C CA . SER A 1 88 ? -3.814 3.871 -18.002 1.00 90.69 88 SER A CA 1
ATOM 712 C C . SER A 1 88 ? -4.422 2.617 -17.383 1.00 90.69 88 SER A C 1
ATOM 714 O O . SER A 1 88 ? -5.641 2.513 -17.345 1.00 90.69 88 SER A O 1
ATOM 716 N N . ILE A 1 89 ? -3.607 1.675 -16.900 1.00 91.06 89 ILE A N 1
ATOM 717 C CA . ILE A 1 89 ? -4.092 0.377 -16.409 1.00 91.06 89 ILE A CA 1
ATOM 718 C C . ILE A 1 89 ? -3.973 0.289 -14.887 1.00 91.06 89 ILE A C 1
ATOM 720 O O . ILE A 1 89 ? -4.976 0.163 -14.184 1.00 91.06 89 ILE A O 1
ATOM 724 N N . ALA A 1 90 ? -2.759 0.409 -14.355 1.00 93.44 90 ALA A N 1
ATOM 725 C CA . ALA A 1 90 ? -2.486 0.219 -12.937 1.00 93.44 90 ALA A CA 1
ATOM 726 C C . ALA A 1 90 ? -3.146 1.300 -12.071 1.00 93.44 90 ALA A C 1
ATOM 728 O O . ALA A 1 90 ? -3.775 0.980 -11.066 1.00 93.44 90 ALA A O 1
ATOM 729 N N . HIS A 1 91 ? -3.070 2.579 -12.458 1.00 93.62 91 HIS A N 1
ATOM 730 C CA . HIS A 1 91 ? -3.625 3.655 -11.627 1.00 93.62 91 HIS A CA 1
ATOM 731 C C . HIS A 1 91 ? -5.156 3.621 -11.484 1.00 93.62 91 HIS A C 1
ATOM 733 O O . HIS A 1 91 ? -5.639 3.883 -10.381 1.00 93.62 91 HIS A O 1
ATOM 739 N N . PRO A 1 92 ? -5.967 3.362 -12.528 1.00 95.81 92 PRO A N 1
ATOM 740 C CA . PRO A 1 92 ? -7.408 3.177 -12.348 1.00 95.81 92 PRO A CA 1
ATOM 741 C C . PRO A 1 92 ? -7.752 1.984 -11.457 1.00 95.81 92 PRO A C 1
ATOM 743 O O . PRO A 1 92 ? -8.596 2.126 -10.578 1.00 95.81 92 PRO A O 1
ATOM 746 N N . ILE A 1 93 ? -7.062 0.851 -11.626 1.00 95.88 93 ILE A N 1
ATOM 747 C CA . ILE A 1 93 ? -7.270 -0.340 -10.790 1.00 95.88 93 ILE A CA 1
ATOM 748 C C . ILE A 1 93 ? -6.923 -0.030 -9.331 1.00 95.88 93 ILE A C 1
ATOM 750 O O . ILE A 1 93 ? -7.728 -0.292 -8.443 1.00 95.88 93 ILE A O 1
ATOM 754 N N . ALA A 1 94 ? -5.773 0.600 -9.081 1.00 96.25 94 ALA A N 1
ATOM 755 C CA . ALA A 1 94 ? -5.355 1.000 -7.741 1.00 96.25 94 ALA A CA 1
ATOM 756 C C . ALA A 1 94 ? -6.345 1.986 -7.102 1.00 96.25 94 ALA A C 1
ATOM 758 O O . ALA A 1 94 ? -6.691 1.845 -5.931 1.00 96.25 94 ALA A O 1
ATOM 759 N N . ARG A 1 95 ? -6.860 2.954 -7.873 1.00 96.81 95 ARG A N 1
ATOM 760 C CA . ARG A 1 95 ? -7.916 3.866 -7.406 1.00 96.81 95 ARG A CA 1
ATOM 761 C C . ARG A 1 95 ? -9.206 3.123 -7.068 1.00 96.81 95 ARG A C 1
ATOM 763 O O . ARG A 1 95 ? -9.806 3.429 -6.044 1.00 96.81 95 ARG A O 1
ATOM 770 N N . GLY A 1 96 ? -9.604 2.147 -7.883 1.00 97.69 96 GLY A N 1
ATOM 771 C CA . GLY A 1 96 ? -10.763 1.295 -7.615 1.00 97.69 96 GLY A CA 1
ATOM 772 C C . GLY A 1 96 ? -10.592 0.474 -6.338 1.00 97.69 96 GLY A C 1
ATOM 773 O O . GLY A 1 96 ? -11.452 0.516 -5.463 1.00 97.69 96 GLY A O 1
ATOM 774 N N . ALA A 1 97 ? -9.451 -0.198 -6.182 1.00 98.06 97 ALA A N 1
ATOM 775 C CA . ALA A 1 97 ? -9.127 -0.965 -4.980 1.00 98.06 97 ALA A CA 1
ATOM 776 C C . ALA A 1 97 ? -9.127 -0.082 -3.723 1.00 98.06 97 ALA A C 1
ATOM 778 O O . ALA A 1 97 ? -9.723 -0.438 -2.708 1.00 98.06 97 ALA A O 1
ATOM 779 N N . ASN A 1 98 ? -8.527 1.107 -3.807 1.00 97.94 98 ASN A N 1
ATOM 780 C CA . ASN A 1 98 ? -8.512 2.054 -2.699 1.00 97.94 98 ASN A CA 1
ATOM 781 C C . ASN A 1 98 ? -9.917 2.592 -2.371 1.00 97.94 98 ASN A C 1
ATOM 783 O O . ASN A 1 98 ? -10.261 2.734 -1.201 1.00 97.94 98 ASN A O 1
ATOM 787 N N . TRP A 1 99 ? -10.757 2.841 -3.380 1.00 98.38 99 TRP A N 1
ATOM 788 C CA . TRP A 1 99 ? -12.152 3.224 -3.158 1.00 98.38 99 TRP A CA 1
ATOM 789 C C . TRP A 1 99 ? -12.929 2.123 -2.428 1.00 98.38 99 TRP A C 1
ATOM 791 O O . TRP A 1 99 ? -13.642 2.427 -1.473 1.00 98.38 99 TRP A O 1
ATOM 801 N N . VAL A 1 100 ? -12.746 0.854 -2.816 1.00 98.19 100 VAL A N 1
ATOM 802 C CA . VAL A 1 100 ? -13.363 -0.294 -2.129 1.00 98.19 100 VAL A CA 1
ATOM 803 C C . VAL A 1 100 ? -12.899 -0.365 -0.676 1.00 98.19 100 VAL A C 1
ATOM 805 O O . VAL A 1 100 ? -13.736 -0.490 0.214 1.00 98.19 100 VAL A O 1
ATOM 808 N N . ASN A 1 101 ? -11.597 -0.228 -0.415 1.00 98.06 101 ASN A N 1
ATOM 809 C CA . ASN A 1 101 ? -11.077 -0.219 0.951 1.00 98.06 101 ASN A CA 1
ATOM 810 C C . ASN A 1 101 ? -11.749 0.870 1.802 1.00 98.06 101 ASN A C 1
ATOM 812 O O . ASN A 1 101 ? -12.339 0.577 2.836 1.00 98.06 101 ASN A O 1
ATOM 816 N N . GLN A 1 102 ? -11.728 2.113 1.320 1.00 97.75 102 GLN A N 1
ATOM 817 C CA . GLN A 1 102 ? -12.196 3.268 2.090 1.00 97.75 102 GLN A CA 1
ATOM 818 C C . GLN A 1 102 ? -13.719 3.339 2.254 1.00 97.75 102 GLN A C 1
ATOM 820 O O . GLN A 1 102 ? -14.208 3.869 3.246 1.00 97.75 102 GLN A O 1
ATOM 825 N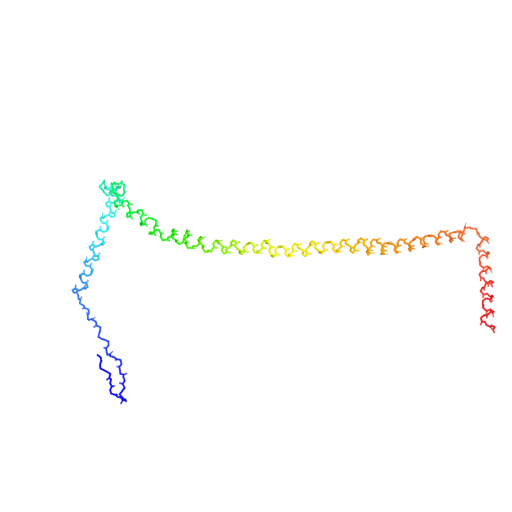 N . ASN A 1 103 ? -14.493 2.853 1.281 1.00 97.50 103 ASN A N 1
ATOM 826 C CA . ASN A 1 103 ? -15.953 3.009 1.306 1.00 97.50 103 ASN A CA 1
ATOM 827 C C . ASN A 1 103 ? -16.667 1.737 1.754 1.00 97.50 103 ASN A C 1
ATOM 829 O O . ASN A 1 103 ? -17.689 1.818 2.430 1.00 97.50 103 ASN A O 1
ATOM 833 N N . VAL A 1 104 ? -16.144 0.567 1.385 1.00 97.62 104 VAL A N 1
ATOM 834 C CA . VAL A 1 104 ? -16.778 -0.715 1.701 1.00 97.62 104 VAL A CA 1
ATOM 835 C C . VAL A 1 104 ? -16.192 -1.285 2.982 1.00 97.62 104 VAL A C 1
ATOM 837 O O . VAL A 1 104 ? -16.932 -1.490 3.940 1.00 97.62 104 VAL A O 1
ATOM 840 N N . ILE A 1 105 ? -14.876 -1.513 3.027 1.00 97.25 105 ILE A N 1
ATOM 841 C CA . ILE A 1 105 ? -14.242 -2.175 4.178 1.00 97.25 105 ILE A CA 1
ATOM 842 C C . ILE A 1 105 ? -14.324 -1.268 5.404 1.00 97.25 105 ILE A C 1
ATOM 844 O O . ILE A 1 105 ? -14.926 -1.644 6.411 1.00 97.25 105 ILE A O 1
ATOM 848 N N . ASP A 1 106 ? -13.811 -0.045 5.291 1.00 97.38 106 ASP A N 1
ATOM 849 C CA . ASP A 1 106 ? -13.860 0.915 6.393 1.00 97.38 106 ASP A CA 1
ATOM 850 C C . ASP A 1 106 ? -15.310 1.285 6.731 1.00 97.38 106 ASP A C 1
ATOM 852 O O . ASP A 1 106 ? -15.648 1.451 7.901 1.00 97.38 106 ASP A O 1
ATOM 856 N N . GLY A 1 107 ? -16.202 1.351 5.736 1.00 97.75 107 GLY A N 1
ATOM 857 C CA . GLY A 1 107 ? -17.632 1.583 5.952 1.00 97.75 107 GLY A CA 1
ATOM 858 C C . GLY A 1 107 ? -18.273 0.520 6.849 1.00 97.75 107 GLY A C 1
ATOM 859 O O . GLY A 1 107 ? -18.964 0.856 7.814 1.00 97.7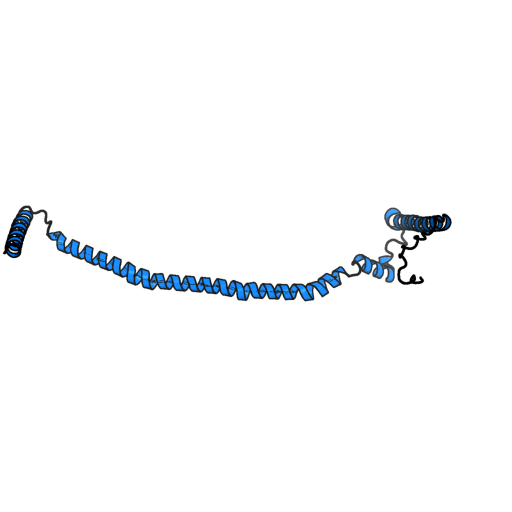5 107 GLY A O 1
ATOM 860 N N . VAL A 1 108 ? -17.994 -0.760 6.587 1.00 97.94 108 VAL A N 1
ATOM 861 C CA . VAL A 1 108 ? -18.470 -1.879 7.412 1.00 97.94 108 VAL A CA 1
ATOM 862 C C . VAL A 1 108 ? -17.859 -1.825 8.809 1.00 97.94 108 VAL A C 1
ATOM 864 O O . VAL A 1 108 ? -18.593 -1.890 9.794 1.00 97.94 108 VAL A O 1
ATOM 867 N N . VAL A 1 109 ? -16.538 -1.667 8.919 1.00 98.00 109 VAL A N 1
ATOM 868 C CA . VAL A 1 109 ? -15.837 -1.647 10.214 1.00 98.00 109 VAL A CA 1
ATOM 869 C C . VAL A 1 109 ? -16.325 -0.489 11.086 1.00 98.00 109 VAL A C 1
ATOM 871 O O . VAL A 1 109 ? -16.670 -0.688 12.253 1.00 98.00 109 VAL A O 1
ATOM 874 N N . ASN A 1 110 ? -16.440 0.710 10.516 1.00 98.19 110 ASN A N 1
ATOM 875 C CA . ASN A 1 110 ? -16.970 1.877 11.215 1.00 98.19 110 ASN A CA 1
ATOM 876 C C . ASN A 1 110 ? -18.441 1.684 11.590 1.00 98.19 110 ASN A C 1
ATOM 878 O O . ASN A 1 110 ? -18.842 2.031 12.702 1.00 98.19 110 ASN A O 1
ATOM 882 N N . GLY A 1 111 ? -19.242 1.090 10.700 1.00 97.75 111 GLY A N 1
ATOM 883 C CA . GLY A 1 111 ? -20.634 0.741 10.974 1.00 97.75 111 GLY A CA 1
ATOM 884 C C . GLY A 1 111 ? -20.771 -0.188 12.181 1.00 97.75 111 GLY A C 1
ATOM 885 O O . GLY A 1 111 ? -21.556 0.093 13.089 1.00 97.75 111 GLY A O 1
ATOM 886 N N . LEU A 1 112 ? -19.955 -1.244 12.242 1.00 97.88 112 LEU A N 1
ATOM 887 C CA . LEU A 1 112 ? -19.901 -2.164 13.379 1.00 97.88 112 LEU A CA 1
ATOM 888 C C . LEU A 1 112 ? -19.440 -1.459 14.661 1.00 97.88 112 LEU A C 1
ATOM 890 O O . LEU A 1 112 ? -20.052 -1.652 15.710 1.00 97.88 112 LEU A O 1
ATOM 894 N N . GLY A 1 113 ? -18.425 -0.595 14.588 1.00 97.38 113 GLY A N 1
ATOM 895 C CA . GLY A 1 113 ? -17.944 0.177 15.738 1.00 97.38 113 GLY A CA 1
ATOM 896 C C . GLY A 1 113 ? -18.999 1.136 16.302 1.00 97.38 113 GLY A C 1
ATOM 897 O O . GLY A 1 113 ? -19.246 1.168 17.511 1.00 97.38 113 GLY A O 1
ATOM 898 N N . ILE A 1 114 ? -19.681 1.882 15.429 1.00 97.88 114 ILE A N 1
ATOM 899 C CA . ILE A 1 114 ? -20.784 2.778 15.807 1.00 97.88 114 ILE A CA 1
ATOM 900 C C . ILE A 1 114 ? -21.947 1.970 16.390 1.00 97.88 114 ILE A C 1
ATOM 902 O O . ILE A 1 114 ? -22.509 2.363 17.415 1.00 97.88 114 ILE A O 1
ATOM 906 N N . GLY A 1 115 ? -22.296 0.846 15.760 1.00 97.75 115 GLY A N 1
ATOM 907 C CA . GLY A 1 115 ? -23.331 -0.070 16.232 1.00 97.75 115 GLY A CA 1
ATOM 908 C C . GLY A 1 115 ? -23.027 -0.591 17.634 1.00 97.75 115 GLY A C 1
ATOM 909 O O . GLY A 1 115 ? -23.833 -0.406 18.542 1.00 97.75 115 GLY A O 1
ATOM 910 N N . GLY A 1 116 ? -21.829 -1.139 17.843 1.00 98.00 116 GLY A N 1
ATOM 911 C CA . GLY A 1 116 ? -21.377 -1.642 19.140 1.00 98.00 116 GLY A CA 1
ATOM 912 C C . GLY A 1 116 ? -21.411 -0.571 20.230 1.00 98.00 116 GLY A C 1
ATOM 913 O O . GLY A 1 116 ? -21.974 -0.799 21.301 1.00 98.00 116 GLY A O 1
ATOM 914 N N . ARG A 1 117 ? -20.909 0.638 19.943 1.00 97.75 117 ARG A N 1
ATOM 915 C CA . ARG A 1 117 ? -20.962 1.767 20.887 1.00 97.75 117 ARG A CA 1
ATOM 916 C C . ARG A 1 117 ? -22.399 2.152 21.246 1.00 97.75 117 ARG A C 1
ATOM 918 O O . ARG A 1 117 ? -22.688 2.406 22.415 1.00 97.75 117 ARG A O 1
ATOM 925 N N . LYS A 1 118 ? -23.303 2.212 20.262 1.00 97.38 118 LYS A N 1
ATOM 926 C CA . LYS A 1 118 ? -24.721 2.534 20.496 1.00 97.38 118 LYS A CA 1
ATOM 927 C C . LYS A 1 118 ? -25.400 1.466 21.348 1.00 97.38 118 LYS A C 1
ATOM 929 O O . LYS A 1 118 ? -26.074 1.822 22.313 1.00 97.38 118 LYS A O 1
ATOM 934 N N . THR A 1 119 ? -25.191 0.191 21.029 1.00 97.19 119 THR A N 1
ATOM 935 C CA . THR A 1 119 ? -25.763 -0.933 21.778 1.00 97.19 119 THR A CA 1
ATOM 936 C C . THR A 1 119 ? -25.230 -0.971 23.206 1.00 97.19 119 THR A C 1
ATOM 938 O O . THR A 1 119 ? -26.023 -1.020 24.140 1.00 97.19 119 THR A O 1
ATOM 941 N N . GLY A 1 120 ? -23.916 -0.841 23.405 1.00 97.00 120 GLY A N 1
ATOM 942 C CA . GLY A 1 120 ? -23.317 -0.783 24.742 1.00 97.00 120 GLY A CA 1
ATOM 943 C C . GLY A 1 120 ? -23.849 0.389 25.570 1.00 97.00 120 GLY A C 1
ATOM 944 O O . GLY A 1 120 ? -24.260 0.210 26.712 1.00 97.00 120 GLY A O 1
ATOM 945 N N . GLY A 1 121 ? -23.951 1.581 24.972 1.00 96.94 121 GLY A N 1
ATOM 946 C CA . GLY A 1 121 ? -24.548 2.742 25.638 1.00 96.94 121 GLY A CA 1
ATOM 947 C C . GLY A 1 121 ? -26.045 2.582 25.937 1.00 96.94 121 GLY A C 1
ATOM 948 O O . GLY A 1 121 ? -26.553 3.172 26.891 1.00 96.94 121 GLY A O 1
ATOM 949 N N . TRP A 1 122 ? -26.781 1.806 25.138 1.00 96.94 122 TRP A N 1
ATOM 950 C CA . TRP A 1 122 ? -28.168 1.451 25.441 1.00 96.94 122 TRP A CA 1
ATOM 951 C C . TRP A 1 122 ? -28.250 0.469 26.612 1.00 96.94 122 TRP A C 1
ATOM 953 O O . TRP A 1 122 ? -29.026 0.717 27.532 1.00 96.94 122 TRP A O 1
ATOM 963 N N . VAL A 1 123 ? -27.430 -0.587 26.611 1.00 96.31 123 VAL A N 1
ATOM 964 C CA . VAL A 1 123 ? -27.366 -1.586 27.691 1.00 96.31 123 VAL A CA 1
ATOM 965 C C . VAL A 1 123 ? -27.024 -0.910 29.012 1.00 96.31 123 VAL A C 1
ATOM 967 O O . VAL A 1 123 ? -27.745 -1.079 29.987 1.00 96.31 123 VAL A O 1
ATOM 970 N N . TYR A 1 124 ? -25.994 -0.068 29.024 1.00 95.19 124 TYR A N 1
ATOM 971 C CA . TYR A 1 124 ? -25.580 0.658 30.219 1.00 95.19 124 TYR A CA 1
ATOM 972 C C . TYR A 1 124 ? -26.703 1.551 30.776 1.00 95.19 124 TYR A C 1
ATOM 974 O O . TYR A 1 124 ? -27.061 1.475 31.944 1.00 95.19 124 TYR A O 1
ATOM 982 N N . ARG A 1 125 ? -27.353 2.358 29.930 1.00 94.94 125 ARG A N 1
ATOM 983 C CA . ARG A 1 125 ? -28.408 3.271 30.409 1.00 94.94 125 ARG A CA 1
ATOM 984 C C . ARG A 1 125 ? -29.705 2.578 30.816 1.00 94.94 125 ARG A C 1
ATOM 986 O O . ARG A 1 125 ? -30.437 3.131 31.629 1.00 94.94 125 ARG A O 1
ATOM 993 N N . ASN A 1 126 ? -30.050 1.442 30.211 1.00 93.06 126 ASN A N 1
ATOM 994 C CA . ASN A 1 126 ? -31.347 0.802 30.452 1.00 93.06 126 ASN A CA 1
ATOM 995 C C . ASN A 1 126 ? -31.268 -0.381 31.404 1.00 93.06 126 ASN A C 1
ATOM 997 O O . ASN A 1 126 ? -32.179 -0.557 32.199 1.00 93.06 126 ASN A O 1
ATOM 1001 N N . ILE A 1 127 ? -30.223 -1.196 31.310 1.00 92.25 127 ILE A N 1
ATOM 1002 C CA . ILE A 1 127 ? -30.069 -2.377 32.155 1.00 92.25 127 ILE A CA 1
ATOM 1003 C C . ILE A 1 127 ? -29.328 -1.973 33.422 1.00 92.25 127 ILE A C 1
ATOM 1005 O O . ILE A 1 127 ? -29.901 -2.048 34.502 1.00 92.25 127 ILE A O 1
ATOM 1009 N N . ASP A 1 128 ? -28.101 -1.475 33.290 1.00 93.31 128 ASP A N 1
ATOM 1010 C CA . ASP A 1 128 ? -27.259 -1.164 34.447 1.00 93.31 128 ASP A CA 1
ATOM 1011 C C . ASP A 1 128 ? -27.882 -0.048 35.304 1.00 93.31 128 ASP A C 1
ATOM 1013 O O . ASP A 1 128 ? -28.365 -0.300 36.405 1.00 93.31 128 ASP A O 1
ATOM 1017 N N . GLN A 1 129 ? -28.046 1.151 34.742 1.00 93.56 129 GLN A N 1
ATOM 1018 C CA . GLN A 1 129 ? -28.505 2.309 35.522 1.00 93.56 129 GLN A CA 1
ATOM 1019 C C . GLN A 1 129 ? -29.949 2.223 36.036 1.00 93.56 129 GLN A C 1
ATOM 1021 O O . GLN A 1 129 ? -30.279 2.826 37.054 1.00 93.56 129 GLN A O 1
ATOM 1026 N N . ARG A 1 130 ? -30.861 1.551 35.320 1.00 91.25 130 ARG A N 1
ATOM 1027 C CA . ARG A 1 130 ? -32.282 1.519 35.725 1.00 91.25 130 ARG A CA 1
ATOM 1028 C C . ARG A 1 130 ? -32.655 0.257 36.477 1.00 91.25 130 ARG A C 1
ATOM 1030 O O . ARG A 1 130 ? -33.452 0.341 37.404 1.00 91.25 130 ARG A O 1
ATOM 1037 N N . VAL A 1 131 ? -32.133 -0.896 36.062 1.00 93.06 131 VAL A N 1
ATOM 1038 C CA . VAL A 1 131 ? -32.494 -2.178 36.676 1.00 93.06 131 VAL A CA 1
ATOM 1039 C C . VAL A 1 131 ? -31.524 -2.500 37.795 1.00 93.06 131 VAL A C 1
ATOM 1041 O O . VAL A 1 131 ? -31.964 -2.683 38.925 1.00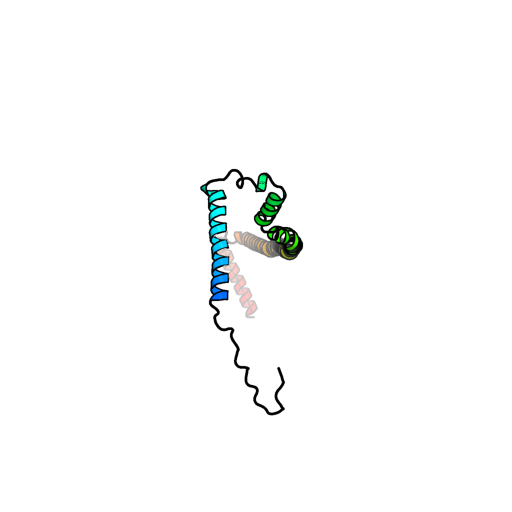 93.06 131 VAL A O 1
ATOM 1044 N N . VAL A 1 132 ? -30.223 -2.544 37.500 1.00 93.50 132 VAL A N 1
ATOM 1045 C CA . VAL A 1 132 ? -29.210 -2.969 38.474 1.00 93.50 132 VAL A CA 1
ATOM 1046 C C . VAL A 1 132 ? -29.055 -1.916 39.563 1.00 93.50 132 VAL A C 1
ATOM 1048 O O . VAL A 1 132 ? -29.378 -2.195 40.715 1.00 93.50 132 VAL A O 1
ATOM 1051 N N . ASP A 1 133 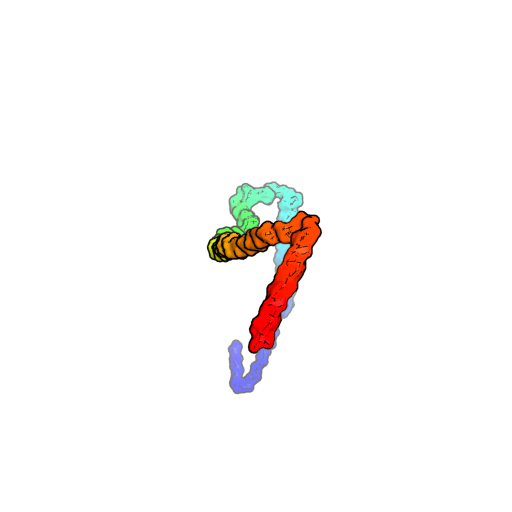? -28.681 -0.688 39.210 1.00 92.50 133 ASP A N 1
ATOM 1052 C CA . ASP A 1 133 ? -28.549 0.408 40.175 1.00 92.50 133 ASP A CA 1
ATOM 1053 C C . ASP A 1 133 ? -29.885 0.714 40.855 1.00 92.50 133 ASP A C 1
ATOM 1055 O O . ASP A 1 133 ? -29.924 1.008 42.046 1.00 92.50 133 ASP A O 1
ATOM 1059 N N . GLY A 1 134 ? -31.001 0.605 40.130 1.00 92.56 134 GLY A N 1
ATOM 1060 C CA . GLY A 1 134 ? -32.335 0.766 40.707 1.00 92.56 134 GLY A CA 1
ATOM 1061 C C . GLY A 1 134 ? -32.608 -0.250 41.818 1.00 92.56 134 GLY A C 1
ATOM 1062 O O . GLY A 1 134 ? -33.005 0.131 42.920 1.00 92.56 134 GLY A O 1
ATOM 1063 N N . ALA A 1 135 ? -32.343 -1.534 41.564 1.00 94.38 135 ALA A N 1
ATOM 1064 C CA . ALA A 1 135 ? -32.512 -2.599 42.548 1.00 94.38 135 ALA A CA 1
ATOM 1065 C C . ALA A 1 135 ? -31.525 -2.474 43.716 1.00 94.38 135 ALA A C 1
ATOM 1067 O O . ALA A 1 135 ? -31.917 -2.619 44.876 1.00 94.38 135 ALA A O 1
ATOM 1068 N N . VAL A 1 136 ? -30.258 -2.167 43.434 1.00 94.62 136 VAL A N 1
ATOM 1069 C CA . VAL A 1 136 ? -29.225 -1.980 44.460 1.00 94.62 136 VAL A CA 1
ATOM 1070 C C . VAL A 1 136 ? -29.573 -0.789 45.353 1.00 94.62 136 VAL A C 1
ATOM 1072 O O . VAL A 1 136 ? -29.610 -0.940 46.572 1.00 94.62 136 VAL A O 1
ATOM 1075 N N . ASN A 1 137 ? -29.941 0.359 44.786 1.00 95.44 137 ASN A N 1
ATOM 1076 C CA . ASN A 1 137 ? -30.339 1.531 45.566 1.00 95.44 137 ASN A CA 1
ATOM 1077 C C . ASN A 1 137 ? -31.621 1.278 46.368 1.00 95.44 137 ASN A C 1
ATOM 1079 O O . ASN A 1 137 ? -31.702 1.677 47.528 1.00 95.44 137 ASN A O 1
ATOM 1083 N N . ALA A 1 138 ? -32.605 0.579 45.793 1.00 94.06 138 ALA A N 1
ATOM 1084 C CA . ALA A 1 138 ? -33.829 0.216 46.502 1.00 94.06 138 ALA A CA 1
ATOM 1085 C C . ALA A 1 138 ? -33.554 -0.738 47.674 1.00 94.06 138 ALA A C 1
ATOM 1087 O O . ALA A 1 138 ? -34.071 -0.528 48.770 1.00 94.06 138 ALA A O 1
ATOM 1088 N N . SER A 1 139 ? -32.709 -1.755 47.477 1.00 94.19 139 SER A N 1
ATOM 1089 C CA . SER A 1 139 ? -32.309 -2.666 48.555 1.00 94.19 139 SER A CA 1
ATOM 1090 C C . SER A 1 139 ? -31.517 -1.945 49.649 1.00 94.19 139 SER A C 1
ATOM 1092 O O . SER A 1 139 ? -31.796 -2.147 50.830 1.00 94.19 139 SER A O 1
ATOM 1094 N N . GLY A 1 140 ? -30.612 -1.035 49.278 1.00 93.88 140 GLY A N 1
ATOM 1095 C CA . GLY A 1 140 ? -29.895 -0.179 50.220 1.00 93.88 140 GLY A CA 1
ATOM 1096 C C . GLY A 1 140 ? -30.838 0.723 51.019 1.00 93.88 140 GLY A C 1
ATOM 1097 O O . GLY A 1 140 ? -30.721 0.808 52.240 1.00 93.88 140 GLY A O 1
ATOM 1098 N N . ALA A 1 141 ? -31.826 1.331 50.359 1.00 94.62 141 ALA A N 1
ATOM 1099 C CA . ALA A 1 141 ? -32.852 2.139 51.012 1.00 94.62 141 ALA A CA 1
ATOM 1100 C C . ALA A 1 141 ? -33.722 1.306 51.970 1.00 94.62 141 ALA A C 1
ATOM 1102 O O . ALA A 1 141 ? -33.988 1.743 53.089 1.00 94.62 141 ALA A O 1
ATOM 1103 N N . ALA A 1 142 ? -34.119 0.092 51.577 1.00 94.81 142 ALA A N 1
ATOM 1104 C CA . ALA A 1 142 ? -34.897 -0.815 52.420 1.00 94.81 142 ALA A CA 1
ATOM 1105 C C . ALA A 1 142 ? -34.104 -1.288 53.648 1.00 94.81 142 ALA A C 1
ATOM 1107 O O . ALA A 1 142 ? -34.619 -1.263 54.769 1.00 94.81 142 ALA A O 1
ATOM 1108 N N . ALA A 1 143 ? -32.839 -1.672 53.462 1.00 94.06 143 ALA A N 1
ATOM 1109 C CA . ALA A 1 143 ? -31.952 -2.068 54.550 1.00 94.06 143 ALA A CA 1
ATOM 1110 C C . ALA A 1 143 ? -31.692 -0.898 55.510 1.00 94.06 143 ALA A C 1
ATOM 1112 O O . ALA A 1 143 ? -31.818 -1.060 56.724 1.00 94.06 143 ALA A O 1
ATOM 1113 N N . GLY A 1 144 ? -31.406 0.293 54.974 1.00 94.12 144 GLY A N 1
ATOM 1114 C CA . GLY A 1 144 ? -31.218 1.512 55.758 1.00 94.12 144 GLY A CA 1
ATOM 1115 C C . GLY A 1 144 ? -32.466 1.895 56.551 1.00 94.12 144 GLY A C 1
ATOM 1116 O O . GLY A 1 144 ? -32.372 2.139 57.751 1.00 94.12 144 GLY A O 1
ATOM 1117 N N . GLY A 1 145 ? -33.644 1.871 55.919 1.00 92.81 145 GLY A N 1
ATOM 1118 C CA . GLY A 1 145 ? -34.924 2.142 56.578 1.00 92.81 145 GLY A CA 1
ATOM 1119 C C . GLY A 1 145 ? -35.245 1.137 57.685 1.00 92.81 145 GLY A C 1
ATOM 1120 O O . GLY A 1 145 ? -35.640 1.532 58.781 1.00 92.81 145 GLY A O 1
ATOM 1121 N N . THR A 1 146 ? -34.996 -0.153 57.442 1.00 91.69 146 THR A N 1
ATOM 1122 C CA . THR A 1 146 ? -35.177 -1.210 58.451 1.00 91.69 146 THR A CA 1
ATOM 1123 C C . THR A 1 146 ? -34.207 -1.031 59.619 1.00 91.69 146 THR A C 1
ATOM 1125 O O . THR A 1 146 ? -34.614 -1.100 60.777 1.00 91.69 146 THR A O 1
ATOM 1128 N N . GLY A 1 147 ? -32.936 -0.735 59.337 1.00 89.81 147 GLY A N 1
ATOM 1129 C CA . GLY A 1 147 ? -31.937 -0.441 60.364 1.00 89.81 147 GLY A CA 1
ATOM 1130 C C . GLY A 1 147 ? -32.318 0.773 61.212 1.00 89.81 147 GLY A C 1
ATOM 1131 O O . GLY A 1 147 ? -32.248 0.707 62.436 1.00 89.81 147 GLY A O 1
ATOM 1132 N N . HIS A 1 148 ? -32.801 1.849 60.582 1.00 91.25 148 HIS A N 1
ATOM 1133 C CA . HIS A 1 148 ? -33.256 3.054 61.279 1.00 91.25 148 HIS A CA 1
ATOM 1134 C C . HIS A 1 148 ? -34.487 2.784 62.157 1.00 91.25 148 HIS A C 1
ATOM 1136 O O . HIS A 1 148 ? -34.564 3.268 63.283 1.00 91.25 148 HIS A O 1
ATOM 1142 N N . ALA A 1 149 ? -35.426 1.959 61.683 1.00 89.94 149 ALA A N 1
ATOM 1143 C CA . ALA A 1 149 ? -36.598 1.550 62.455 1.00 89.94 149 ALA A CA 1
ATOM 1144 C C . ALA A 1 149 ? -36.242 0.662 63.662 1.00 89.94 149 ALA A C 1
ATOM 1146 O O . ALA A 1 149 ? -36.901 0.743 64.697 1.00 89.94 149 ALA A O 1
ATOM 1147 N N . LEU A 1 150 ? -35.198 -0.167 63.552 1.00 89.06 150 LEU A N 1
ATOM 1148 C CA . LEU A 1 150 ? -34.705 -1.023 64.638 1.00 89.06 150 LEU A CA 1
ATOM 1149 C C . LEU A 1 150 ? -33.734 -0.304 65.589 1.00 89.06 150 LEU A C 1
ATOM 1151 O O . LEU A 1 150 ? -33.516 -0.776 66.705 1.00 89.06 150 LEU A O 1
ATOM 1155 N N . GLN A 1 151 ? -33.184 0.849 65.198 1.00 88.12 151 GLN A N 1
ATOM 1156 C CA . GLN A 1 151 ? -32.248 1.644 66.000 1.00 88.12 151 GLN A CA 1
ATOM 1157 C C . GLN A 1 151 ? -32.729 1.927 67.444 1.00 88.12 151 GLN A C 1
ATOM 1159 O O . GLN A 1 151 ? -31.912 1.823 68.361 1.00 88.12 151 GLN A O 1
ATOM 1164 N N . PRO A 1 152 ? -34.022 2.209 67.718 1.00 85.00 152 PRO A N 1
ATOM 1165 C CA . PRO A 1 152 ? -34.504 2.457 69.080 1.00 85.00 152 PRO A CA 1
ATOM 1166 C C . PRO A 1 152 ? -34.466 1.239 70.020 1.00 85.00 152 PRO A C 1
ATOM 1168 O O . PRO A 1 152 ? -34.584 1.416 71.234 1.00 85.00 152 PRO A O 1
ATOM 1171 N N . VAL A 1 153 ? -34.306 0.012 69.499 1.00 82.62 153 VAL A N 1
ATOM 1172 C CA . VAL A 1 153 ? -34.232 -1.226 70.303 1.00 82.62 153 VAL A CA 1
ATOM 1173 C C . VAL A 1 153 ? -32.974 -1.246 71.180 1.00 82.62 153 VAL A C 1
ATOM 1175 O O . VAL A 1 153 ? -32.997 -1.788 72.283 1.00 82.62 153 VAL A O 1
ATOM 1178 N N . GLN A 1 154 ? -31.888 -0.603 70.742 1.00 77.50 154 GLN A N 1
ATOM 1179 C CA . GLN A 1 154 ? -30.658 -0.445 71.522 1.00 77.50 154 GLN A CA 1
ATOM 1180 C C . GLN A 1 154 ? -30.558 0.975 72.091 1.00 77.50 154 GLN A C 1
ATOM 1182 O O . GLN A 1 154 ? -29.751 1.792 71.661 1.00 77.50 154 GLN A O 1
ATOM 1187 N N . SER A 1 155 ? -31.395 1.276 73.083 1.00 80.69 155 SER A N 1
ATOM 1188 C CA . SER A 1 155 ? -31.489 2.615 73.684 1.00 80.69 155 SER A CA 1
ATOM 1189 C C . SER A 1 155 ? -30.404 2.938 74.723 1.00 80.69 155 SER A C 1
ATOM 1191 O O . SER A 1 155 ? -30.345 4.067 75.211 1.00 80.69 155 SER A O 1
ATOM 1193 N N . GLY A 1 156 ? -29.606 1.944 75.138 1.00 80.81 156 GLY A N 1
ATOM 1194 C CA . GLY A 1 156 ? -28.633 2.065 76.231 1.00 80.81 156 GLY A CA 1
ATOM 1195 C C . GLY A 1 156 ? -29.236 2.049 77.645 1.00 80.81 156 GLY A C 1
ATOM 1196 O O . GLY A 1 156 ? -28.499 2.161 78.622 1.00 80.81 156 GLY A O 1
ATOM 1197 N N . LYS A 1 157 ? -30.560 1.882 77.798 1.00 84.00 157 LYS A N 1
ATOM 1198 C CA . LYS A 1 157 ? -31.229 1.813 79.112 1.00 84.00 157 LYS A CA 1
ATOM 1199 C C . LYS A 1 157 ? -31.376 0.364 79.586 1.00 84.00 157 LYS A C 1
ATOM 1201 O O . LYS A 1 157 ? -32.102 -0.410 78.969 1.00 84.00 157 LYS A O 1
ATOM 1206 N N . VAL A 1 158 ? -30.777 0.016 80.731 1.00 79.44 158 VAL A N 1
ATOM 1207 C CA . VAL A 1 158 ? -30.774 -1.356 81.303 1.00 79.44 158 VAL A CA 1
ATOM 1208 C C . VAL A 1 158 ? -32.187 -1.954 81.435 1.00 79.44 158 VAL A C 1
ATOM 1210 O O . VAL A 1 158 ? -32.403 -3.114 81.090 1.00 79.44 158 VAL A O 1
ATOM 1213 N N . ASN A 1 159 ? -33.181 -1.148 81.823 1.00 80.75 159 ASN A N 1
ATOM 1214 C CA . ASN A 1 159 ? -34.568 -1.606 81.986 1.00 80.75 159 ASN A CA 1
ATOM 1215 C C . ASN A 1 159 ? -35.231 -2.045 80.664 1.00 80.75 159 ASN A C 1
ATOM 1217 O O . ASN A 1 159 ? -36.086 -2.928 80.675 1.00 80.75 159 ASN A O 1
ATOM 1221 N N . GLN A 1 160 ? -34.837 -1.467 79.521 1.00 80.56 160 GLN A N 1
ATOM 1222 C CA . GLN A 1 160 ? -35.365 -1.864 78.208 1.00 80.56 160 GLN A CA 1
ATOM 1223 C C . GLN A 1 160 ? -34.815 -3.219 77.752 1.00 80.56 160 GLN A C 1
ATOM 1225 O O . GLN A 1 160 ? -35.558 -4.004 77.169 1.00 80.56 160 GLN A O 1
ATOM 1230 N N . TYR A 1 161 ? -33.560 -3.537 78.079 1.00 80.44 161 TYR A N 1
ATOM 1231 C CA . TYR A 1 161 ? -32.993 -4.860 77.800 1.00 80.44 161 TYR A CA 1
ATOM 1232 C C . TYR A 1 161 ? -33.691 -5.961 78.607 1.00 80.44 161 TYR A C 1
ATOM 1234 O O . TYR A 1 161 ? -33.997 -7.018 78.060 1.00 80.44 161 TYR A O 1
ATOM 1242 N N . GLY A 1 162 ? -34.015 -5.694 79.880 1.00 80.00 162 GLY A N 1
ATOM 1243 C CA . GLY A 1 162 ? -34.801 -6.615 80.706 1.00 80.00 162 GLY A CA 1
ATOM 1244 C C . GLY A 1 162 ? -36.197 -6.874 80.129 1.00 80.00 162 GLY A C 1
ATOM 1245 O O . GLY A 1 162 ? -36.602 -8.026 79.992 1.00 80.00 162 GLY A O 1
ATOM 1246 N N . ALA A 1 163 ? -36.906 -5.817 79.718 1.00 84.06 163 ALA A N 1
ATOM 1247 C CA . ALA A 1 163 ? -38.231 -5.935 79.107 1.00 84.06 163 ALA A CA 1
ATOM 1248 C C . ALA A 1 163 ? -38.216 -6.756 77.802 1.00 84.06 163 ALA A C 1
ATOM 1250 O O . ALA A 1 163 ? -39.092 -7.595 77.596 1.00 84.06 163 ALA A O 1
ATOM 1251 N N . LEU A 1 164 ? -37.204 -6.560 76.948 1.00 85.06 164 LEU A N 1
ATOM 1252 C CA . LEU A 1 164 ? -37.035 -7.337 75.715 1.00 85.06 164 LEU A CA 1
ATOM 1253 C C . LEU A 1 164 ? -36.767 -8.824 75.994 1.00 85.06 164 LEU A C 1
ATOM 1255 O O . LEU A 1 164 ? -37.359 -9.673 75.334 1.00 85.06 164 LEU A O 1
ATOM 1259 N N . LEU A 1 165 ? -35.925 -9.148 76.983 1.00 86.81 165 LEU A N 1
ATOM 1260 C CA . LEU A 1 165 ? -35.608 -10.531 77.364 1.00 86.81 165 LEU A CA 1
ATOM 1261 C C . LEU A 1 165 ? -36.834 -11.291 77.882 1.00 86.81 165 LEU A C 1
ATOM 1263 O O . LEU A 1 165 ? -37.131 -12.383 77.395 1.00 86.81 165 LEU A O 1
ATOM 1267 N N . PHE A 1 166 ? -37.569 -10.711 78.837 1.00 90.19 166 PHE A N 1
ATOM 1268 C CA . PHE A 1 166 ? -38.782 -11.340 79.370 1.00 90.19 166 PHE A CA 1
ATOM 1269 C C . PHE A 1 166 ? -39.886 -11.440 78.309 1.00 90.19 166 PHE A C 1
ATOM 1271 O O . PHE A 1 166 ? -40.563 -12.464 78.230 1.00 90.19 166 PHE A O 1
ATOM 1278 N N . GLY A 1 167 ? -40.029 -10.423 77.451 1.00 89.88 167 GLY A N 1
ATOM 1279 C CA . GLY A 1 167 ? -40.963 -10.451 76.325 1.00 89.88 167 GLY A CA 1
ATOM 1280 C C . GLY A 1 167 ? -40.641 -11.554 75.312 1.00 89.88 167 GLY A C 1
ATOM 1281 O O . GLY A 1 167 ? -41.528 -12.317 74.932 1.00 89.88 167 GLY A O 1
ATOM 1282 N N . ALA A 1 168 ? -39.372 -11.695 74.919 1.00 90.44 168 ALA A N 1
ATOM 1283 C CA . ALA A 1 168 ? -38.932 -12.749 74.006 1.00 90.44 168 ALA A CA 1
ATOM 1284 C C . ALA A 1 168 ? -39.153 -14.153 74.594 1.00 90.44 168 ALA A C 1
ATOM 1286 O O . ALA A 1 168 ? -39.653 -15.035 73.898 1.00 90.44 168 ALA A O 1
ATOM 1287 N N . ALA A 1 169 ? -38.844 -14.351 75.881 1.00 91.44 169 ALA A N 1
ATOM 1288 C CA . ALA A 1 169 ? -39.063 -15.622 76.569 1.00 91.44 169 ALA A CA 1
ATOM 1289 C C . ALA A 1 169 ? -40.553 -16.004 76.629 1.00 91.44 169 ALA A C 1
ATOM 1291 O O . ALA A 1 169 ? -40.903 -17.163 76.408 1.00 91.44 169 ALA A O 1
ATOM 1292 N N . ALA A 1 170 ? -41.437 -15.030 76.870 1.00 92.25 170 ALA A N 1
ATOM 1293 C CA . ALA A 1 170 ? -42.881 -15.247 76.878 1.00 92.25 170 ALA A CA 1
ATOM 1294 C C . ALA A 1 170 ? -43.415 -15.655 75.494 1.00 92.25 170 ALA A C 1
ATOM 1296 O O . ALA A 1 170 ? -44.152 -16.633 75.386 1.00 92.25 170 ALA A O 1
ATOM 1297 N N . VAL A 1 171 ? -43.005 -14.958 74.426 1.00 92.69 171 VAL A N 1
ATOM 1298 C CA . VAL A 1 171 ? -43.381 -15.321 73.046 1.00 92.69 171 VAL A CA 1
ATOM 1299 C C . VAL A 1 171 ? -42.869 -16.716 72.690 1.00 92.69 171 VAL A C 1
ATOM 1301 O O . VAL A 1 171 ? -43.619 -17.523 72.146 1.00 92.69 171 VAL A O 1
ATOM 1304 N N . PHE A 1 172 ? -41.617 -17.024 73.035 1.00 92.50 172 PHE A N 1
ATOM 1305 C CA . PHE A 1 172 ? -41.024 -18.337 72.794 1.00 92.50 172 PHE A CA 1
ATOM 1306 C C . PHE A 1 172 ? -41.807 -19.457 73.492 1.00 92.50 172 PHE A C 1
ATOM 1308 O O . PHE A 1 172 ? -42.122 -20.464 72.862 1.00 92.50 172 PHE A O 1
ATOM 1315 N N . ALA A 1 173 ? -42.183 -19.263 74.760 1.00 92.31 173 ALA A N 1
ATOM 1316 C CA . ALA A 1 173 ? -42.998 -20.219 75.505 1.00 92.31 173 ALA A CA 1
ATOM 1317 C C . ALA A 1 173 ? -44.372 -20.445 74.851 1.00 92.31 173 ALA A C 1
ATOM 1319 O O . ALA A 1 173 ? -44.801 -21.588 74.720 1.00 92.31 173 ALA A O 1
ATOM 1320 N N . ILE A 1 174 ? -45.035 -19.380 74.388 1.00 93.44 174 ILE A N 1
ATOM 1321 C CA . ILE A 1 174 ? -46.330 -19.472 73.696 1.00 93.44 174 ILE A CA 1
ATOM 1322 C C . ILE A 1 174 ? -46.203 -20.267 72.392 1.00 93.44 174 ILE A C 1
ATOM 1324 O O . ILE A 1 174 ? -46.994 -21.177 72.156 1.00 93.44 174 ILE A O 1
ATOM 1328 N N . VAL A 1 175 ? -45.203 -19.959 71.558 1.00 93.56 175 VAL A N 1
ATOM 1329 C CA . VAL A 1 175 ? -44.973 -20.686 70.297 1.00 93.56 175 VAL A CA 1
ATOM 1330 C C . VAL A 1 175 ? -44.702 -22.162 70.570 1.00 93.56 175 VAL A C 1
ATOM 1332 O O . VAL A 1 175 ? -45.268 -23.020 69.902 1.00 93.56 175 VAL A O 1
ATOM 1335 N N . LEU A 1 176 ? -43.879 -22.464 71.573 1.00 92.94 176 LEU A N 1
ATOM 1336 C CA . LEU A 1 176 ? -43.533 -23.836 71.933 1.00 92.94 176 LEU A CA 1
ATOM 1337 C C . LEU A 1 176 ? -44.761 -24.627 72.391 1.00 92.94 176 LEU A C 1
ATOM 1339 O O . LEU A 1 176 ? -44.916 -25.777 71.996 1.00 92.94 176 LEU A O 1
ATOM 1343 N N . VAL A 1 177 ? -45.657 -24.008 73.164 1.00 92.12 177 VAL A N 1
ATOM 1344 C CA . VAL A 1 177 ? -46.931 -24.626 73.555 1.00 92.12 177 VAL A CA 1
ATOM 1345 C C . VAL A 1 177 ? -47.814 -24.880 72.336 1.00 92.12 177 VAL A C 1
ATOM 1347 O O . VAL A 1 177 ? -48.334 -25.975 72.204 1.00 92.12 177 VAL A O 1
ATOM 1350 N N . ILE A 1 178 ? -47.958 -23.915 71.426 1.00 91.81 178 ILE A N 1
ATOM 1351 C CA . ILE A 1 178 ? -48.810 -24.066 70.233 1.00 91.81 178 ILE A CA 1
ATOM 1352 C C . ILE A 1 178 ? -48.281 -25.144 69.279 1.00 91.81 178 ILE A C 1
ATOM 1354 O O . ILE A 1 178 ? -49.070 -25.824 68.639 1.00 91.81 178 ILE A O 1
ATOM 1358 N N . VAL A 1 179 ? -46.960 -25.288 69.154 1.00 90.94 179 VAL A N 1
ATOM 1359 C CA . VAL A 1 179 ? -46.337 -26.273 68.252 1.00 90.94 179 VAL A CA 1
ATOM 1360 C C . VAL A 1 179 ? -46.318 -27.685 68.852 1.00 90.94 179 VAL A C 1
ATOM 1362 O O . VAL A 1 179 ? -46.324 -28.656 68.101 1.00 90.94 179 VAL A O 1
ATOM 1365 N N . ASN A 1 180 ? -46.281 -27.806 70.183 1.00 79.00 180 ASN A N 1
ATOM 1366 C CA . ASN A 1 180 ? -46.264 -29.093 70.896 1.00 79.00 180 ASN A CA 1
ATOM 1367 C C . ASN A 1 180 ? -47.640 -29.533 71.432 1.00 79.00 180 ASN A C 1
ATOM 1369 O O . ASN A 1 180 ? -47.709 -30.507 72.186 1.00 79.00 180 ASN A O 1
ATOM 1373 N N . VAL A 1 181 ? -48.708 -28.819 71.077 1.00 66.50 181 VAL A N 1
ATOM 1374 C CA . VAL A 1 181 ? -50.112 -29.216 71.278 1.00 66.50 181 VAL A CA 1
ATOM 1375 C C . VAL A 1 181 ? -50.663 -29.720 69.953 1.00 66.50 181 VAL A C 1
ATOM 1377 O O . VAL A 1 181 ? -51.346 -30.766 69.983 1.00 66.50 181 VAL A O 1
#

Secondary structure (DSSP, 8-state):
-PPPPTT---PPPP--PPP--HHHHHHHHHHHHHHHHHHHHHHIIIIIS--TTTTTHHHH-HHHHHHHHHHHTGGGHHHIIIIIIIHHHHHHHHHHHHHHIIIIIHHHHHHHHHHHHHHHHHHIIIIIIIIIHHHHHHHHHHHHHHHHHHGGG--S-HHHHHHHHHHHHHHHHHHHHHH--

Radius of gyration: 54.41 Å; chains: 1; bounding box: 91×73×130 Å

Foldseek 3Di:
DDDDDPPDDDDDDDDDDDDDDPVVVVVVVVVVVCVVVVVVVLCCCVPPVVPPCNNCPLVVDVVSVVVCVCVVCVVCPVVCCVVPPCCVPVVVVVVVVVCCCVCPVVVVVVVVVVVVVVVVVVCCVPPVVCPVVVVVVVVVVVVVVVCVVCVVQPVVDPVSVVVVVVVVVVVVVVVVVVVVD

pLDDT: mean 90.06, std 8.33, range [56.38, 98.38]